Protein AF-A0A7S6MHC9-F1 (afdb_monomer_lite)

Secondary structure (DSSP, 8-state):
--SHHHHHHGGG--------EEEEEEEEEEEETTSSS-EEEE------BSSHHHHHHHHHHHHT---EE--B-TTSPBPPPEEPSSEEEEEEEEEEEE--

Radius of gyration: 23.11 Å; chains: 1; bounding box: 34×34×78 Å

pLDDT: mean 83.23, std 14.61, range [47.81, 97.62]

Structure (mmCIF, N/CA/C/O backbone):
data_AF-A0A7S6MHC9-F1
#
_entry.id   AF-A0A7S6MHC9-F1
#
loop_
_atom_site.group_PDB
_atom_site.id
_atom_site.type_symbol
_atom_site.label_atom_id
_atom_site.label_alt_id
_atom_site.label_comp_id
_atom_site.label_asym_id
_atom_site.label_entity_id
_atom_site.label_seq_id
_atom_site.pdbx_PDB_ins_code
_atom_site.Cartn_x
_atom_site.Cartn_y
_atom_site.Cartn_z
_atom_site.occupancy
_atom_site.B_iso_or_equiv
_atom_site.auth_seq_id
_atom_site.auth_comp_id
_atom_site.auth_asym_id
_atom_site.auth_atom_id
_atom_site.pdbx_PDB_model_num
ATOM 1 N N . MET A 1 1 ? 8.291 -20.621 59.133 1.00 47.81 1 MET A N 1
ATOM 2 C CA . MET A 1 1 ? 8.585 -19.514 58.189 1.00 47.81 1 MET A CA 1
ATOM 3 C C . MET A 1 1 ? 8.745 -19.941 56.717 1.00 47.81 1 MET A C 1
ATOM 5 O O . MET A 1 1 ? 9.012 -19.091 55.887 1.00 47.81 1 MET A O 1
ATOM 9 N N . LYS A 1 2 ? 8.543 -21.219 56.343 1.00 51.25 2 LYS A N 1
ATOM 10 C CA . LYS A 1 2 ? 8.763 -21.713 54.963 1.00 51.25 2 LYS A CA 1
ATOM 11 C C . LYS A 1 2 ? 7.503 -21.731 54.073 1.00 51.25 2 LYS A C 1
ATOM 13 O O . LYS A 1 2 ? 7.610 -21.935 52.875 1.00 51.25 2 LYS A O 1
ATOM 18 N N . LYS A 1 3 ? 6.312 -21.517 54.657 1.00 52.38 3 LYS A N 1
ATOM 19 C CA . LYS A 1 3 ? 5.007 -21.622 53.968 1.00 52.38 3 LYS A CA 1
ATOM 20 C C . LYS A 1 3 ? 4.486 -20.300 53.379 1.00 52.38 3 LYS A C 1
ATOM 22 O O . LYS A 1 3 ? 3.589 -20.332 52.553 1.00 52.38 3 LYS A O 1
ATOM 27 N N . ILE A 1 4 ? 5.054 -19.157 53.775 1.00 56.09 4 ILE A N 1
ATOM 28 C CA . ILE A 1 4 ? 4.595 -17.825 53.329 1.00 56.09 4 ILE A CA 1
ATOM 29 C C . ILE A 1 4 ? 5.201 -17.448 51.966 1.00 56.09 4 ILE A C 1
ATOM 31 O O . ILE A 1 4 ? 4.579 -16.739 51.186 1.00 56.09 4 ILE A O 1
ATOM 35 N N . VAL A 1 5 ? 6.376 -17.989 51.629 1.00 56.00 5 VAL A N 1
ATOM 36 C CA . VAL A 1 5 ? 7.085 -17.660 50.378 1.00 56.00 5 VAL A CA 1
ATOM 37 C C . VAL A 1 5 ? 6.378 -18.228 49.137 1.00 56.00 5 VAL A C 1
ATOM 39 O O . VAL A 1 5 ? 6.441 -17.634 48.069 1.00 56.00 5 VAL A O 1
ATOM 42 N N . ILE A 1 6 ? 5.644 -19.338 49.271 1.00 56.03 6 ILE A N 1
ATOM 43 C CA . ILE A 1 6 ? 4.980 -20.005 48.135 1.00 56.03 6 ILE A CA 1
ATOM 44 C C . ILE A 1 6 ? 3.696 -19.269 47.711 1.00 56.03 6 ILE A C 1
ATOM 46 O O . ILE A 1 6 ? 3.378 -19.229 46.527 1.00 56.03 6 ILE A O 1
ATOM 50 N N . ALA A 1 7 ? 2.991 -18.624 48.647 1.00 54.34 7 ALA A N 1
ATOM 51 C CA . ALA A 1 7 ? 1.760 -17.886 48.345 1.00 54.34 7 ALA A CA 1
ATOM 52 C C . ALA A 1 7 ? 2.016 -16.581 47.564 1.00 54.34 7 ALA A C 1
ATOM 54 O O . ALA A 1 7 ? 1.165 -16.151 46.791 1.00 54.34 7 ALA A O 1
ATOM 55 N N . LEU A 1 8 ? 3.201 -15.974 47.715 1.00 54.25 8 LEU A N 1
ATOM 56 C CA . LEU A 1 8 ? 3.558 -14.728 47.027 1.00 54.25 8 LEU A CA 1
ATOM 57 C C . LEU A 1 8 ? 3.933 -14.946 45.547 1.00 54.25 8 LEU A C 1
ATOM 59 O O . LEU A 1 8 ? 3.773 -14.044 44.732 1.00 54.25 8 LEU A O 1
ATOM 63 N N . LEU A 1 9 ? 4.378 -16.153 45.181 1.00 54.31 9 LEU A N 1
ATOM 64 C CA . LEU A 1 9 ? 4.735 -16.516 43.801 1.00 54.31 9 LEU A CA 1
ATOM 65 C C . LEU A 1 9 ? 3.511 -16.701 42.887 1.00 54.31 9 LEU A C 1
ATOM 67 O O . LEU A 1 9 ? 3.632 -16.556 41.675 1.00 54.31 9 LEU A O 1
ATOM 71 N N . MET A 1 10 ? 2.327 -16.969 43.451 1.00 54.28 10 MET A N 1
ATOM 72 C CA . MET A 1 10 ? 1.081 -17.116 42.681 1.00 54.28 10 MET A CA 1
ATOM 73 C C . MET A 1 10 ? 0.442 -15.772 42.292 1.00 54.28 10 MET A C 1
ATOM 75 O O . MET A 1 10 ? -0.413 -15.739 41.413 1.00 54.28 10 MET A O 1
ATOM 79 N N . LEU A 1 11 ? 0.871 -14.657 42.897 1.00 54.81 11 LEU A N 1
ATOM 80 C CA . LEU A 1 11 ? 0.362 -13.309 42.596 1.00 54.81 11 LEU A CA 1
ATOM 81 C C . LEU A 1 11 ? 1.007 -12.669 41.354 1.00 54.81 11 LEU A C 1
ATOM 83 O O . LEU A 1 11 ? 0.566 -11.610 40.920 1.00 54.81 11 LEU A O 1
ATOM 87 N N . ILE A 1 12 ? 2.027 -13.308 40.770 1.00 57.53 12 ILE A N 1
ATOM 88 C CA . ILE A 1 12 ? 2.716 -12.838 39.553 1.00 57.53 12 ILE A CA 1
ATOM 89 C C . ILE A 1 12 ? 2.254 -13.622 38.312 1.00 57.53 12 ILE A C 1
ATOM 91 O O . ILE A 1 12 ? 2.836 -13.505 37.237 1.00 57.53 12 ILE A O 1
ATOM 95 N N . ALA A 1 13 ? 1.162 -14.387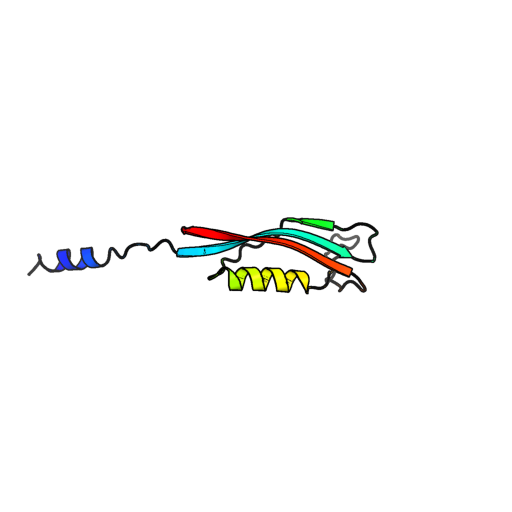 38.416 1.00 56.84 13 ALA A N 1
ATOM 96 C CA . ALA A 1 13 ? 0.395 -14.803 37.246 1.00 56.84 13 ALA A CA 1
ATOM 97 C C . ALA A 1 13 ? -0.409 -13.595 36.735 1.00 56.84 13 ALA A C 1
ATOM 99 O O . ALA A 1 13 ? -1.637 -13.567 36.793 1.00 56.84 13 ALA A O 1
ATOM 100 N N . ALA A 1 14 ? 0.299 -12.547 36.300 1.00 61.31 14 ALA A N 1
ATOM 101 C CA . ALA A 1 14 ? -0.320 -11.472 35.549 1.00 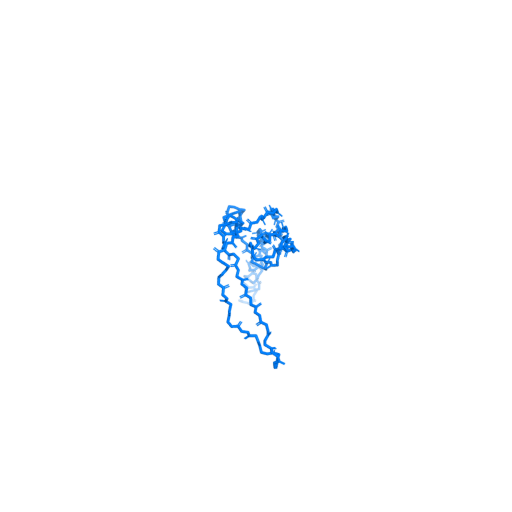61.31 14 ALA A CA 1
ATOM 102 C C . ALA A 1 14 ? -1.000 -12.111 34.330 1.00 61.31 14 ALA A C 1
ATO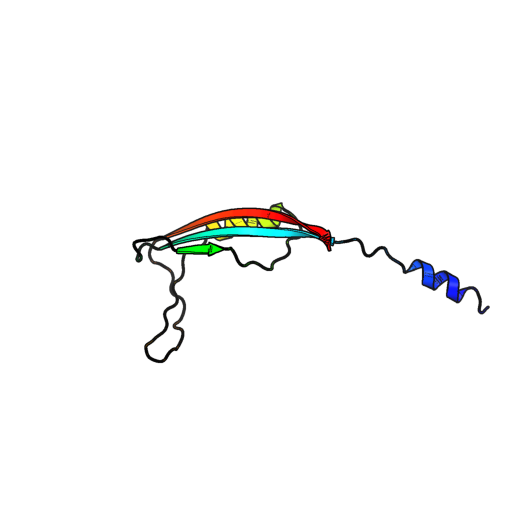M 104 O O . ALA A 1 14 ? -0.374 -12.951 33.671 1.00 61.31 14 ALA A O 1
ATOM 105 N N . PRO A 1 15 ? -2.262 -11.765 34.023 1.00 57.50 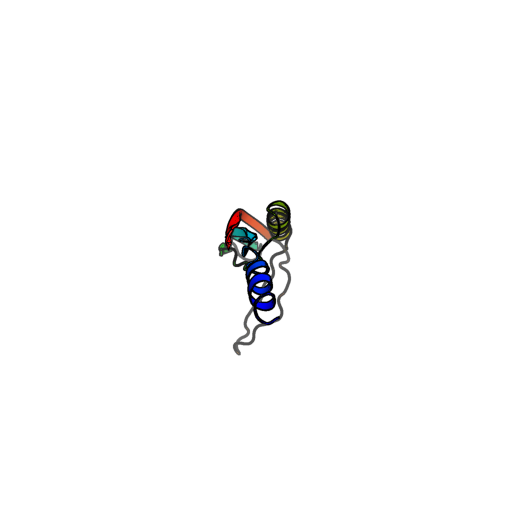15 PRO A N 1
ATOM 106 C CA . PRO A 1 15 ? -2.839 -12.178 32.761 1.00 57.50 15 PRO A CA 1
ATOM 107 C C . PRO A 1 15 ? -1.903 -11.652 31.674 1.00 57.50 15 PRO A C 1
ATOM 109 O O . PRO A 1 15 ? -1.597 -10.458 31.644 1.00 57.50 15 PRO A O 1
ATOM 112 N N . VAL A 1 16 ? -1.412 -12.546 30.814 1.00 59.81 16 VAL A N 1
ATOM 113 C CA . VAL A 1 16 ? -0.873 -12.165 29.508 1.00 59.81 16 VAL A CA 1
ATOM 114 C C . VAL A 1 16 ? -2.059 -11.534 28.791 1.00 59.81 16 VAL A C 1
ATOM 116 O O . VAL A 1 16 ? -2.889 -12.220 28.204 1.00 59.81 16 VAL A O 1
ATOM 119 N N . MET A 1 17 ? -2.249 -10.234 29.018 1.00 59.75 17 MET A N 1
ATOM 120 C CA . MET A 1 17 ? -3.310 -9.458 28.404 1.00 59.75 17 MET A CA 1
ATOM 121 C C . MET A 1 17 ? -2.962 -9.447 26.934 1.00 59.75 17 MET A C 1
ATOM 123 O O . MET A 1 17 ? -1.970 -8.824 26.553 1.00 59.75 17 MET A O 1
ATOM 127 N N . ALA A 1 18 ? -3.733 -10.202 26.159 1.00 65.12 18 ALA A N 1
ATOM 128 C CA . ALA A 1 18 ? -3.531 -10.288 24.735 1.00 65.12 18 ALA A CA 1
ATOM 129 C C . ALA A 1 18 ? -3.510 -8.862 24.173 1.00 65.12 18 ALA A C 1
ATOM 131 O O . ALA A 1 18 ? -4.444 -8.081 24.391 1.00 65.12 18 ALA A O 1
ATOM 132 N N . ALA A 1 19 ? -2.387 -8.474 23.579 1.00 81.44 19 ALA A N 1
ATOM 133 C CA . ALA A 1 19 ? -2.166 -7.089 23.208 1.00 81.44 19 ALA A CA 1
ATOM 134 C C . ALA A 1 19 ? -2.851 -6.853 21.868 1.00 81.44 19 ALA A C 1
ATOM 136 O O . ALA A 1 19 ? -2.408 -7.353 20.835 1.00 81.44 19 ALA A O 1
ATOM 137 N N . ASP A 1 20 ? -3.935 -6.084 21.884 1.00 91.31 20 ASP A N 1
ATOM 138 C CA . ASP A 1 20 ? -4.583 -5.670 20.650 1.00 91.31 20 ASP A CA 1
ATOM 139 C C . ASP A 1 20 ? -3.640 -4.773 19.833 1.00 91.31 20 ASP A C 1
ATOM 141 O O . ASP A 1 20 ? -3.098 -3.782 20.333 1.00 91.31 20 ASP A O 1
ATOM 145 N N . TYR A 1 21 ? -3.481 -5.088 18.552 1.00 94.31 21 TYR A N 1
ATOM 146 C CA . TYR A 1 21 ? -2.751 -4.259 17.598 1.00 94.31 21 TYR A CA 1
ATOM 147 C C . TYR A 1 21 ? -3.494 -4.176 16.270 1.00 94.31 21 TYR A C 1
ATOM 149 O O . TYR A 1 21 ? -4.403 -4.947 15.986 1.00 94.31 21 TYR A O 1
ATOM 157 N N . TRP A 1 22 ? -3.112 -3.216 15.440 1.00 96.19 22 TRP A N 1
ATOM 158 C CA . TRP A 1 22 ? -3.683 -3.032 14.113 1.00 96.19 22 TRP A CA 1
ATOM 159 C C . TRP A 1 22 ? -2.636 -3.350 13.060 1.00 96.19 22 TRP A C 1
ATOM 161 O O . TRP A 1 22 ? -1.485 -2.920 13.175 1.00 96.19 22 TRP A O 1
ATOM 171 N N . LYS A 1 23 ? -3.036 -4.105 12.037 1.00 95.38 23 LYS A N 1
ATOM 172 C CA . LYS A 1 23 ? -2.182 -4.448 10.901 1.00 95.38 23 LYS A CA 1
ATOM 173 C C . LYS A 1 23 ? -2.812 -3.945 9.610 1.00 95.38 23 LYS A C 1
ATOM 175 O O . LYS A 1 23 ? -3.992 -4.175 9.349 1.00 95.38 23 LYS A O 1
ATOM 180 N N . MET A 1 24 ? -2.006 -3.271 8.802 1.00 95.88 24 MET A N 1
ATOM 181 C CA . MET A 1 24 ? -2.407 -2.814 7.478 1.00 95.88 24 MET A CA 1
ATOM 182 C C . MET A 1 24 ? -2.491 -4.007 6.524 1.00 95.88 24 MET A C 1
ATOM 184 O O . MET A 1 24 ? -1.548 -4.791 6.431 1.00 95.88 24 MET A O 1
ATOM 188 N N . THR A 1 25 ? -3.604 -4.134 5.808 1.00 95.00 25 THR A N 1
ATOM 189 C CA . THR A 1 25 ? -3.798 -5.136 4.753 1.00 95.00 25 THR A CA 1
ATOM 190 C C . THR A 1 25 ? -4.417 -4.462 3.542 1.00 95.00 25 THR A C 1
ATOM 192 O O . THR A 1 25 ? -5.390 -3.723 3.668 1.00 95.00 25 THR A O 1
ATOM 195 N N . GLY A 1 26 ? -3.863 -4.700 2.359 1.00 94.50 26 GLY A N 1
ATOM 196 C CA . GLY A 1 26 ? -4.374 -4.089 1.143 1.00 94.50 26 GLY A CA 1
ATOM 197 C C . GLY A 1 26 ? -3.448 -4.248 -0.044 1.00 94.50 26 GLY A C 1
ATOM 198 O O . GLY A 1 26 ? -2.459 -4.983 0.003 1.00 94.50 26 GLY A O 1
ATOM 199 N N . VAL A 1 27 ? -3.772 -3.516 -1.099 1.00 94.69 27 VAL A N 1
ATOM 200 C CA . VAL A 1 27 ? -2.989 -3.429 -2.328 1.00 94.69 27 VAL A CA 1
ATOM 201 C C . VAL A 1 27 ? -2.590 -1.982 -2.583 1.00 94.69 27 VAL A C 1
ATOM 203 O O . VAL A 1 27 ? -3.345 -1.048 -2.305 1.00 94.69 27 VAL A O 1
ATOM 206 N N . MET A 1 28 ? -1.396 -1.799 -3.130 1.00 93.31 28 MET A N 1
ATOM 207 C CA . MET A 1 28 ? -0.947 -0.525 -3.671 1.00 93.31 28 MET A CA 1
ATOM 208 C C . MET A 1 28 ? -0.737 -0.654 -5.175 1.00 93.31 28 MET A C 1
ATOM 210 O O . MET A 1 28 ? -0.307 -1.699 -5.661 1.00 93.31 28 MET A O 1
ATOM 214 N N . ALA A 1 29 ? -1.020 0.418 -5.905 1.00 91.38 29 ALA A N 1
ATOM 215 C CA . ALA A 1 29 ? -0.700 0.547 -7.314 1.00 91.38 29 ALA A CA 1
ATOM 216 C C . ALA A 1 29 ? 0.170 1.784 -7.534 1.00 91.38 29 ALA A C 1
ATOM 218 O O . ALA A 1 29 ? -0.128 2.875 -7.052 1.00 91.38 29 ALA A O 1
ATOM 219 N N . VAL A 1 30 ? 1.255 1.602 -8.271 1.00 89.50 30 VAL A N 1
ATOM 220 C CA . VAL A 1 30 ? 2.220 2.635 -8.615 1.00 89.50 30 VAL A CA 1
ATOM 221 C C . VAL A 1 30 ? 2.007 3.002 -10.076 1.00 89.50 30 VAL A C 1
ATOM 223 O O . VAL A 1 30 ? 2.268 2.202 -10.977 1.00 89.50 30 VAL A O 1
ATOM 226 N N . TYR A 1 31 ? 1.542 4.226 -10.304 1.00 86.38 31 TYR A N 1
ATOM 227 C CA . TYR A 1 31 ? 1.427 4.827 -11.626 1.00 86.38 31 TYR A CA 1
ATOM 228 C C . TYR A 1 31 ? 2.671 5.657 -11.836 1.00 86.38 31 TYR A C 1
ATOM 230 O O . TYR A 1 31 ? 2.872 6.668 -11.173 1.00 86.38 31 TYR A O 1
ATOM 238 N N . SER A 1 32 ? 3.543 5.205 -12.717 1.00 76.81 32 SER A N 1
ATOM 239 C CA . SER A 1 32 ? 4.875 5.766 -12.851 1.00 76.81 32 SER A CA 1
ATOM 240 C C . SER A 1 32 ? 4.997 6.193 -14.308 1.00 76.81 32 SER A C 1
ATOM 242 O O . SER A 1 32 ? 4.931 5.341 -15.188 1.00 76.81 32 SER A O 1
ATOM 244 N N . GLY A 1 33 ? 5.023 7.496 -14.589 1.00 68.50 33 GLY A N 1
ATOM 245 C CA . GLY A 1 33 ? 4.651 8.003 -15.918 1.00 68.50 33 GLY A CA 1
ATOM 246 C C . GLY A 1 33 ? 5.613 7.643 -17.057 1.00 68.50 33 GLY A C 1
ATOM 247 O O . GLY A 1 33 ? 5.321 7.954 -18.205 1.00 68.50 33 GLY A O 1
ATOM 248 N N . GLN A 1 34 ? 6.726 6.963 -16.763 1.00 66.06 34 GLN A N 1
ATOM 249 C CA . GLN A 1 34 ? 7.612 6.347 -17.754 1.00 66.06 34 GLN A CA 1
ATOM 250 C C . GLN A 1 34 ? 7.102 4.984 -18.268 1.00 66.06 34 GLN A C 1
ATOM 252 O O . GLN A 1 34 ? 7.473 4.560 -19.359 1.00 66.06 34 GLN A O 1
ATOM 257 N N . PHE A 1 35 ? 6.246 4.300 -17.506 1.00 65.50 35 PHE A N 1
ATOM 258 C CA . PHE A 1 35 ? 5.680 2.999 -17.852 1.00 65.50 35 PHE A CA 1
ATOM 259 C C . PHE A 1 35 ? 4.184 3.168 -18.131 1.00 65.50 35 PHE A C 1
ATOM 261 O O . PHE A 1 35 ? 3.435 3.654 -17.288 1.00 65.50 35 PHE A O 1
ATOM 268 N N . GLY A 1 36 ? 3.736 2.767 -19.323 1.00 63.56 36 GLY A N 1
ATOM 269 C CA . GLY A 1 36 ? 2.352 2.960 -19.781 1.00 63.56 36 GLY A CA 1
ATOM 270 C C . GLY A 1 36 ? 1.288 2.158 -19.018 1.00 63.56 36 GLY A C 1
ATOM 271 O O . GLY A 1 36 ? 0.116 2.210 -19.375 1.00 63.56 36 GLY A O 1
ATOM 272 N N . SER A 1 37 ? 1.662 1.394 -17.990 1.00 77.19 37 SER A N 1
ATOM 273 C CA . SER A 1 37 ? 0.737 0.600 -17.178 1.00 77.19 37 SER A CA 1
ATOM 274 C C . SER A 1 37 ? 1.106 0.672 -15.695 1.00 77.19 37 SER A C 1
ATOM 276 O O . SER A 1 37 ? 2.295 0.682 -15.366 1.00 77.19 37 SER A O 1
ATOM 278 N N . PRO A 1 38 ? 0.111 0.721 -14.792 1.00 81.56 38 PRO A N 1
ATOM 279 C CA . PRO A 1 38 ? 0.368 0.689 -13.363 1.00 81.56 38 PRO A CA 1
ATOM 280 C C . PRO A 1 38 ? 0.917 -0.668 -12.936 1.00 81.56 38 PRO A C 1
ATOM 282 O O . PRO A 1 38 ? 0.444 -1.715 -13.378 1.00 81.56 38 PRO A O 1
ATOM 285 N N . TYR A 1 39 ? 1.872 -0.644 -12.014 1.00 86.50 39 TYR A N 1
ATOM 286 C CA . TYR A 1 39 ? 2.287 -1.841 -11.296 1.00 86.50 39 TYR A CA 1
ATOM 287 C C . TYR A 1 39 ? 1.509 -1.927 -9.988 1.00 86.50 39 TYR A C 1
ATOM 289 O O . TYR A 1 39 ? 1.537 -0.977 -9.209 1.00 86.50 39 TYR A O 1
ATOM 297 N N . SER A 1 40 ? 0.826 -3.042 -9.729 1.00 89.94 40 SER A N 1
ATOM 298 C CA . SER A 1 40 ? 0.090 -3.246 -8.477 1.00 89.94 40 SER A CA 1
ATOM 299 C C . SER A 1 40 ? 0.601 -4.461 -7.719 1.00 89.94 40 SER A C 1
ATOM 301 O O . SER A 1 40 ? 0.955 -5.471 -8.325 1.00 89.94 40 SER A O 1
ATOM 303 N N . ALA A 1 41 ? 0.658 -4.346 -6.396 1.00 91.62 41 ALA A N 1
ATOM 304 C CA . ALA A 1 41 ? 1.113 -5.408 -5.513 1.00 91.62 41 ALA A CA 1
ATOM 305 C C . ALA A 1 41 ? 0.435 -5.312 -4.136 1.00 91.62 41 ALA A C 1
ATOM 307 O O . ALA A 1 41 ? 0.030 -4.219 -3.720 1.00 91.62 41 ALA A O 1
ATOM 308 N N . PRO A 1 42 ? 0.333 -6.432 -3.400 1.00 93.94 42 PRO A N 1
ATOM 309 C CA . PRO A 1 42 ? -0.023 -6.404 -1.989 1.00 93.94 42 PRO A CA 1
ATOM 310 C C . PRO A 1 42 ? 0.941 -5.525 -1.191 1.00 93.94 42 PRO A C 1
ATOM 312 O O . PRO A 1 42 ? 2.148 -5.512 -1.441 1.00 93.94 42 PRO A O 1
ATOM 315 N N . ILE A 1 43 ? 0.414 -4.815 -0.198 1.00 92.00 43 ILE A N 1
ATOM 316 C CA . ILE A 1 43 ? 1.236 -4.045 0.732 1.00 92.00 43 ILE A CA 1
ATOM 317 C C . ILE A 1 43 ? 1.887 -5.023 1.706 1.00 92.00 43 ILE A C 1
ATOM 319 O O . ILE A 1 43 ? 1.214 -5.630 2.539 1.00 92.00 43 ILE A O 1
ATOM 323 N N . VAL A 1 44 ? 3.208 -5.157 1.618 1.00 90.06 44 VAL A N 1
ATOM 324 C CA . VAL A 1 44 ? 3.995 -5.938 2.574 1.00 90.06 44 VAL A CA 1
ATOM 325 C C . VAL A 1 44 ? 4.432 -5.004 3.701 1.00 90.06 44 VAL A C 1
ATOM 327 O O . VAL A 1 44 ? 5.382 -4.240 3.555 1.00 90.06 44 VAL A O 1
ATOM 330 N N . ASN A 1 45 ? 3.695 -5.028 4.813 1.00 88.19 45 ASN A N 1
ATOM 331 C CA . ASN A 1 45 ? 3.987 -4.227 5.999 1.00 88.19 45 ASN A CA 1
ATOM 332 C C . ASN A 1 45 ? 3.817 -5.070 7.272 1.00 88.19 45 ASN A C 1
ATOM 334 O O . ASN A 1 45 ? 2.711 -5.476 7.630 1.00 88.19 45 ASN A O 1
ATOM 338 N N . GLU A 1 46 ? 4.926 -5.331 7.960 1.00 90.69 46 GLU A N 1
ATOM 339 C CA . GLU A 1 46 ? 4.948 -6.102 9.211 1.00 90.69 46 GLU A CA 1
ATOM 340 C C . GLU A 1 46 ? 4.731 -5.233 10.458 1.00 90.69 46 GLU A C 1
ATOM 342 O O . GLU A 1 46 ? 4.666 -5.744 11.576 1.00 90.69 46 GLU A O 1
ATOM 347 N N . THR A 1 47 ? 4.585 -3.918 10.281 1.00 93.19 47 THR A N 1
ATOM 348 C CA . THR A 1 47 ? 4.400 -2.979 11.388 1.00 93.19 47 THR A CA 1
ATOM 349 C C . THR A 1 47 ? 3.106 -3.279 12.138 1.00 93.19 47 THR A C 1
ATOM 351 O O . THR A 1 47 ? 2.018 -3.318 11.560 1.00 93.19 47 THR A O 1
ATOM 354 N N . ARG A 1 48 ? 3.230 -3.430 13.459 1.00 94.88 48 ARG A N 1
ATOM 355 C CA . ARG A 1 48 ? 2.107 -3.529 14.395 1.00 94.88 48 ARG A CA 1
ATOM 356 C C . ARG A 1 48 ? 1.802 -2.145 14.955 1.00 94.88 48 ARG A C 1
ATOM 358 O O . ARG A 1 48 ? 2.608 -1.568 15.686 1.00 94.88 48 ARG A O 1
ATOM 365 N N . TYR A 1 49 ? 0.643 -1.600 14.612 1.00 95.44 49 TYR A N 1
ATOM 366 C CA . TYR A 1 49 ? 0.233 -0.271 15.053 1.00 95.44 49 TYR A CA 1
ATOM 367 C C . TYR A 1 49 ? -0.527 -0.352 16.376 1.00 95.44 49 TYR A C 1
ATOM 369 O O . TYR A 1 49 ? -1.388 -1.209 16.564 1.00 95.44 49 TYR A O 1
ATOM 377 N N . LYS A 1 50 ? -0.244 0.585 17.286 1.00 94.81 50 LYS A N 1
ATOM 378 C CA . LYS A 1 50 ? -0.900 0.661 18.606 1.00 94.81 50 LYS A CA 1
ATOM 379 C C . LYS A 1 50 ? -2.366 1.105 18.533 1.00 94.81 50 LYS A C 1
ATOM 381 O O . LYS A 1 50 ? -3.093 0.976 19.509 1.00 94.81 50 LYS A O 1
ATOM 386 N N . SER A 1 51 ? -2.789 1.679 17.409 1.00 96.19 51 SER A N 1
ATOM 387 C CA . SER A 1 51 ? -4.163 2.121 17.178 1.00 96.19 51 SER A CA 1
ATOM 388 C C . SER A 1 51 ? -4.487 2.148 15.688 1.00 96.19 51 SER A C 1
ATOM 390 O O . SER A 1 51 ? -3.591 2.311 14.856 1.00 96.19 51 SER A O 1
ATOM 392 N N . GLU A 1 52 ? -5.777 2.046 15.371 1.00 96.38 52 GLU A N 1
ATOM 393 C CA . GLU A 1 52 ? -6.314 2.177 14.013 1.00 96.38 52 GLU A CA 1
ATOM 394 C C . GLU A 1 52 ? -5.876 3.496 13.371 1.00 96.38 52 GLU A C 1
ATOM 396 O O . GLU A 1 52 ? -5.259 3.493 12.315 1.00 96.38 52 GLU A O 1
ATOM 401 N N . LYS A 1 53 ? -6.016 4.614 14.098 1.00 97.62 53 LYS A N 1
ATOM 402 C CA . LYS A 1 53 ? -5.598 5.949 13.642 1.00 97.62 53 LYS A CA 1
ATOM 403 C C . LYS A 1 53 ? -4.135 6.013 13.186 1.00 97.62 53 LYS A C 1
ATOM 405 O O . LYS A 1 53 ? -3.825 6.720 12.232 1.00 97.62 53 LYS A O 1
ATOM 410 N N . LEU A 1 54 ? -3.221 5.334 13.886 1.00 97.19 54 LEU A N 1
ATOM 411 C CA . LEU A 1 54 ? -1.808 5.305 13.489 1.00 97.19 54 LEU A CA 1
ATOM 412 C C . LEU A 1 54 ? -1.592 4.451 12.236 1.00 97.19 54 LEU A C 1
ATOM 414 O O . LEU A 1 54 ? -0.751 4.794 11.408 1.00 97.19 54 LEU A O 1
ATOM 418 N N . CYS A 1 55 ? -2.354 3.369 12.096 1.00 97.19 55 CYS A N 1
ATOM 419 C CA . CYS A 1 55 ? -2.345 2.543 10.898 1.00 97.19 55 CYS A CA 1
ATOM 420 C C . CYS A 1 55 ? -2.917 3.309 9.688 1.00 97.19 55 CYS A C 1
ATOM 422 O O . CYS A 1 55 ? -2.258 3.374 8.652 1.00 97.19 55 CYS A O 1
ATOM 424 N N . ASP A 1 56 ? -4.051 3.999 9.836 1.00 97.44 56 ASP A N 1
ATOM 425 C CA . ASP A 1 56 ? -4.643 4.834 8.780 1.00 97.44 56 ASP A CA 1
ATOM 426 C C . ASP A 1 56 ? -3.730 5.998 8.387 1.00 97.44 56 ASP A C 1
ATOM 428 O O . ASP A 1 56 ? -3.573 6.320 7.208 1.00 97.44 56 ASP A O 1
ATOM 432 N N . ALA A 1 57 ? -3.068 6.623 9.366 1.00 96.88 57 ALA A N 1
ATOM 433 C CA . ALA A 1 57 ? -2.070 7.650 9.094 1.00 96.88 57 ALA A CA 1
ATOM 434 C C . ALA A 1 57 ? -0.919 7.101 8.238 1.00 96.88 57 ALA A C 1
ATOM 436 O O . ALA A 1 57 ? -0.448 7.796 7.338 1.00 96.88 57 ALA A O 1
ATOM 437 N N . ALA A 1 58 ? -0.500 5.854 8.467 1.00 95.88 58 ALA A N 1
ATOM 438 C CA . ALA A 1 58 ? 0.500 5.204 7.630 1.00 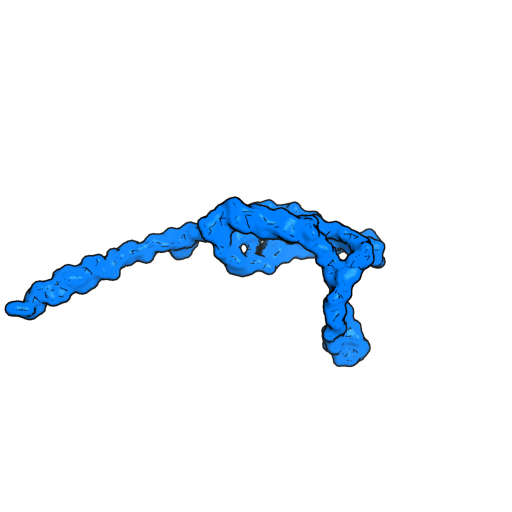95.88 58 ALA A CA 1
ATOM 439 C C . ALA A 1 58 ? -0.026 4.901 6.215 1.00 95.88 58 ALA A C 1
ATOM 441 O O . ALA A 1 58 ? 0.713 5.114 5.256 1.00 95.88 58 ALA A O 1
ATOM 442 N N . ILE A 1 59 ? -1.293 4.489 6.052 1.00 95.56 59 ILE A N 1
ATOM 443 C CA . ILE A 1 59 ? -1.924 4.345 4.722 1.00 95.56 59 ILE A CA 1
ATOM 444 C C . ILE A 1 59 ? -1.852 5.678 3.963 1.00 95.56 59 ILE A C 1
ATOM 446 O O . ILE A 1 59 ? -1.375 5.723 2.828 1.00 95.56 59 ILE A O 1
ATOM 450 N N . ASN A 1 60 ? -2.235 6.778 4.617 1.00 95.25 60 ASN A N 1
ATOM 451 C CA . ASN A 1 60 ? -2.200 8.119 4.028 1.00 95.25 60 ASN A CA 1
ATOM 452 C C . ASN A 1 60 ? -0.776 8.588 3.680 1.00 95.25 60 ASN A C 1
ATOM 454 O O . ASN A 1 60 ? -0.572 9.299 2.696 1.00 95.25 60 ASN A O 1
ATOM 458 N N . GLN A 1 61 ? 0.233 8.192 4.457 1.00 94.56 61 GLN A N 1
ATOM 459 C CA . GLN A 1 61 ? 1.628 8.481 4.114 1.00 94.56 61 GLN A CA 1
ATOM 460 C C . GLN A 1 61 ? 2.064 7.746 2.841 1.00 94.56 61 GLN A C 1
ATOM 462 O O . GLN A 1 61 ? 2.784 8.321 2.024 1.00 94.56 61 GLN A O 1
ATOM 467 N N . ILE A 1 62 ? 1.601 6.509 2.631 1.00 91.69 62 ILE A N 1
ATOM 468 C CA . ILE A 1 62 ? 1.897 5.752 1.408 1.00 91.69 62 ILE A CA 1
ATOM 469 C C . ILE A 1 62 ? 1.254 6.432 0.192 1.00 91.69 62 ILE A C 1
ATOM 471 O O . ILE A 1 62 ? 1.929 6.599 -0.825 1.00 91.69 62 ILE A O 1
ATOM 475 N N . THR A 1 63 ? 0.003 6.896 0.284 1.00 90.00 63 THR A N 1
ATOM 476 C CA . THR A 1 63 ? -0.664 7.594 -0.837 1.00 90.00 63 THR A CA 1
ATOM 477 C C . THR A 1 63 ? 0.005 8.921 -1.202 1.00 90.00 63 THR A C 1
ATOM 479 O O . THR A 1 63 ? -0.094 9.370 -2.338 1.00 90.00 63 THR A O 1
ATOM 482 N N . GLN A 1 64 ? 0.696 9.556 -0.250 1.00 90.31 64 GLN A N 1
ATOM 483 C CA . GLN A 1 64 ? 1.451 10.801 -0.455 1.00 90.31 64 GLN A CA 1
ATOM 484 C C . GLN A 1 64 ? 2.904 10.560 -0.903 1.00 90.31 64 GLN A C 1
ATOM 486 O O . GLN A 1 64 ? 3.661 11.507 -1.135 1.00 90.31 64 GLN A O 1
ATOM 491 N N . SER A 1 65 ? 3.325 9.297 -1.001 1.00 88.94 65 SER A N 1
ATOM 492 C CA . SER A 1 65 ? 4.683 8.942 -1.397 1.00 88.94 65 SER A CA 1
ATOM 493 C C . SER A 1 65 ? 4.906 9.099 -2.904 1.00 88.94 65 SER A C 1
ATOM 495 O O . SER A 1 65 ? 3.974 9.125 -3.706 1.00 88.94 65 SER A O 1
ATOM 497 N N . HIS A 1 66 ? 6.178 9.213 -3.291 1.00 86.38 66 HIS A N 1
ATOM 498 C CA . HIS A 1 66 ? 6.576 9.307 -4.693 1.00 86.38 66 HIS A CA 1
ATOM 499 C C . HIS A 1 66 ? 7.163 7.972 -5.158 1.00 86.38 66 HIS A C 1
ATOM 501 O O . HIS A 1 66 ? 8.008 7.413 -4.446 1.00 86.38 66 HIS A O 1
ATOM 507 N N . PRO A 1 67 ? 6.794 7.484 -6.356 1.00 84.31 67 PRO A N 1
ATOM 508 C CA . PRO A 1 67 ? 7.395 6.288 -6.922 1.00 84.31 67 PRO A CA 1
ATOM 509 C C . PRO A 1 67 ? 8.917 6.424 -7.029 1.00 84.31 67 PRO A C 1
ATOM 511 O O . PRO A 1 67 ? 9.447 7.480 -7.392 1.00 84.31 67 PRO A O 1
ATOM 514 N N . ARG A 1 68 ? 9.628 5.339 -6.728 1.00 85.44 68 ARG A N 1
ATOM 515 C CA . ARG A 1 68 ? 11.071 5.227 -6.950 1.00 85.44 68 ARG A CA 1
ATOM 516 C C . ARG A 1 68 ? 11.346 4.041 -7.855 1.00 85.44 68 ARG A C 1
ATOM 518 O O . ARG A 1 68 ? 10.706 3.002 -7.722 1.00 85.44 68 ARG A O 1
ATOM 525 N N . TYR A 1 69 ? 12.328 4.195 -8.726 1.00 80.50 69 TYR A N 1
ATOM 526 C CA . TYR A 1 69 ? 12.818 3.136 -9.590 1.00 80.50 69 TYR A CA 1
ATOM 527 C C . TYR A 1 69 ? 14.173 2.676 -9.097 1.00 80.50 69 TYR A C 1
ATOM 529 O O . TYR A 1 69 ? 15.050 3.498 -8.844 1.00 80.50 69 TYR A O 1
ATOM 537 N N . THR A 1 70 ? 14.353 1.368 -9.010 1.00 85.75 70 THR A N 1
ATOM 538 C CA . THR A 1 70 ? 15.677 0.757 -8.992 1.00 85.75 70 THR A CA 1
ATOM 539 C C . THR A 1 70 ? 15.825 -0.054 -10.269 1.00 85.75 70 THR A C 1
ATOM 541 O O . THR A 1 70 ? 14.852 -0.613 -10.777 1.00 85.75 70 THR A O 1
ATOM 544 N N . SER A 1 71 ? 17.028 -0.066 -10.817 1.00 84.44 71 SER A N 1
ATOM 545 C CA . SER A 1 71 ? 17.383 -0.838 -11.999 1.00 84.44 71 SER A CA 1
ATOM 546 C C . SER A 1 71 ? 18.560 -1.738 -11.660 1.00 84.44 71 SER A C 1
ATOM 548 O O . SER A 1 71 ? 19.324 -1.457 -10.740 1.00 84.44 71 SER A O 1
ATOM 550 N N . ILE A 1 72 ? 18.697 -2.837 -12.389 1.00 91.44 72 ILE A N 1
ATOM 551 C CA . ILE A 1 72 ? 19.836 -3.745 -12.275 1.00 91.44 72 ILE A CA 1
ATOM 552 C C . ILE A 1 72 ? 20.673 -3.566 -13.543 1.00 91.44 72 ILE A C 1
ATOM 554 O O . ILE A 1 72 ? 20.115 -3.528 -14.641 1.00 91.44 72 ILE A O 1
ATOM 558 N N . ASN A 1 73 ? 21.987 -3.384 -13.398 1.00 90.00 73 ASN A N 1
ATOM 559 C CA . ASN A 1 73 ? 22.887 -3.260 -14.546 1.00 90.00 73 ASN A CA 1
ATOM 560 C C . ASN A 1 73 ? 23.173 -4.635 -15.193 1.00 90.00 73 ASN A C 1
ATOM 562 O O . ASN A 1 73 ? 22.726 -5.678 -14.716 1.00 90.00 73 ASN A O 1
ATOM 566 N N . SER A 1 74 ? 23.956 -4.654 -16.273 1.00 92.31 74 SER A N 1
ATOM 567 C CA . SER A 1 74 ? 24.329 -5.886 -16.988 1.00 92.31 74 SER A CA 1
ATOM 568 C C . SER A 1 74 ? 25.132 -6.898 -16.159 1.00 92.31 74 SER A C 1
ATOM 570 O O . SER A 1 74 ? 25.236 -8.053 -16.552 1.00 92.31 74 SER A O 1
ATOM 572 N N . GLU A 1 75 ? 25.697 -6.483 -15.026 1.00 93.50 75 GLU A N 1
ATOM 573 C CA . GLU A 1 75 ? 26.499 -7.316 -14.120 1.00 93.50 75 GLU A CA 1
ATOM 574 C C . GLU A 1 75 ? 25.667 -7.874 -12.952 1.00 93.50 75 GLU A C 1
ATOM 576 O O . GLU A 1 75 ? 26.200 -8.543 -12.070 1.00 93.50 75 GLU A O 1
ATOM 581 N N . GLY A 1 76 ? 24.357 -7.599 -12.920 1.00 91.94 76 GLY A N 1
ATOM 582 C CA . GLY A 1 76 ? 23.476 -8.028 -11.833 1.00 91.94 76 GLY A CA 1
ATOM 583 C C . GLY A 1 76 ? 23.519 -7.123 -10.597 1.00 91.94 76 GLY A C 1
ATOM 584 O O . GLY A 1 76 ? 22.935 -7.466 -9.569 1.00 91.94 76 GLY A O 1
ATOM 585 N N . VAL A 1 77 ? 24.171 -5.959 -10.673 1.00 93.94 77 VAL A N 1
ATOM 586 C CA . VAL A 1 77 ? 24.273 -5.010 -9.558 1.00 93.94 77 VAL A CA 1
ATOM 587 C C . VAL A 1 77 ? 23.046 -4.102 -9.520 1.00 93.94 77 VAL A C 1
ATOM 589 O O . VAL A 1 77 ? 22.702 -3.455 -10.511 1.00 93.94 77 VAL A O 1
ATOM 592 N N . MET A 1 78 ? 22.405 -4.022 -8.350 1.00 92.50 78 MET A N 1
ATOM 593 C CA . MET A 1 78 ? 21.307 -3.090 -8.094 1.00 92.50 78 MET A CA 1
ATOM 594 C C . MET A 1 78 ? 21.831 -1.652 -8.038 1.00 92.50 78 MET A C 1
ATOM 596 O O . MET A 1 78 ? 22.657 -1.304 -7.193 1.00 92.50 78 MET A O 1
ATOM 600 N N . LEU A 1 79 ? 21.331 -0.808 -8.933 1.00 88.06 79 LEU A N 1
ATOM 601 C CA . LEU A 1 79 ? 21.661 0.607 -8.996 1.00 88.06 79 LEU A CA 1
ATOM 602 C C . LEU A 1 79 ? 20.845 1.409 -7.965 1.00 88.06 79 LEU A C 1
ATOM 604 O O . LEU A 1 79 ? 19.720 1.020 -7.614 1.00 88.06 79 LEU A O 1
ATOM 608 N N . PRO A 1 80 ? 21.377 2.551 -7.484 1.00 88.62 80 PRO A N 1
ATOM 609 C CA . PRO A 1 80 ? 20.688 3.395 -6.517 1.00 88.62 80 PRO A CA 1
ATOM 610 C C . PRO A 1 80 ? 19.287 3.784 -6.984 1.00 88.62 80 PRO A C 1
ATOM 612 O O . PRO A 1 80 ? 19.067 4.125 -8.146 1.00 88.62 80 PRO A O 1
ATOM 615 N N . ALA A 1 81 ? 18.333 3.775 -6.055 1.00 87.00 81 ALA A N 1
ATOM 616 C CA . ALA A 1 81 ? 16.958 4.093 -6.392 1.00 87.00 81 ALA A CA 1
ATOM 617 C C . ALA A 1 81 ? 16.789 5.583 -6.746 1.00 87.00 81 ALA A C 1
ATOM 619 O O . ALA A 1 81 ? 17.015 6.455 -5.898 1.00 87.00 81 ALA A O 1
ATOM 620 N N . SER A 1 82 ? 16.311 5.869 -7.955 1.00 81.25 82 SER A N 1
ATOM 621 C CA . SER A 1 82 ? 15.982 7.215 -8.432 1.00 81.25 82 SER A CA 1
ATOM 622 C C . SER A 1 82 ? 14.503 7.536 -8.205 1.00 81.25 82 SER A C 1
ATOM 624 O O . SER A 1 82 ? 13.660 6.639 -8.206 1.00 81.25 82 SER A O 1
ATOM 626 N N . LYS A 1 83 ? 14.165 8.810 -7.987 1.00 80.12 83 LYS A N 1
ATOM 627 C CA . LYS A 1 83 ? 12.761 9.248 -7.922 1.00 80.12 83 LYS A CA 1
ATOM 628 C C . LYS A 1 83 ? 12.174 9.263 -9.331 1.00 80.12 83 LYS A C 1
ATOM 630 O O . LYS A 1 83 ? 12.833 9.717 -10.263 1.00 80.12 83 LYS A O 1
ATOM 635 N N . ALA A 1 84 ? 10.933 8.812 -9.476 1.00 79.19 84 ALA A N 1
ATOM 636 C CA . ALA A 1 84 ? 10.207 8.998 -10.720 1.00 79.19 84 ALA A CA 1
ATOM 637 C C . ALA A 1 84 ? 9.977 10.491 -10.983 1.00 79.19 84 ALA A C 1
ATOM 639 O O . ALA A 1 84 ? 9.618 11.234 -10.069 1.00 79.19 84 ALA A O 1
ATOM 640 N N . THR A 1 85 ? 10.177 10.931 -12.228 1.00 76.75 85 THR A N 1
ATOM 641 C CA . THR A 1 85 ? 9.932 12.324 -12.639 1.00 76.75 85 THR A CA 1
ATOM 642 C C . THR A 1 85 ? 8.447 12.685 -12.557 1.00 76.75 85 THR A C 1
ATOM 644 O O . THR A 1 85 ? 8.097 13.833 -12.304 1.00 76.75 85 THR A O 1
ATOM 647 N N . ASN A 1 86 ? 7.569 11.702 -12.752 1.00 76.75 86 ASN A N 1
ATOM 648 C CA . ASN A 1 86 ? 6.122 11.823 -12.662 1.00 76.75 86 ASN A CA 1
ATOM 649 C C . ASN A 1 86 ? 5.503 10.514 -12.146 1.00 76.75 86 ASN A C 1
ATOM 651 O O . ASN A 1 86 ? 6.067 9.427 -12.295 1.00 76.75 86 ASN A O 1
ATOM 655 N N . GLY A 1 87 ? 4.319 10.612 -11.549 1.00 83.44 87 GLY A N 1
ATOM 656 C CA . GLY A 1 87 ? 3.590 9.451 -11.058 1.00 83.44 87 GLY A CA 1
ATOM 657 C C . GLY A 1 87 ? 2.896 9.684 -9.726 1.00 83.44 87 GLY A C 1
ATOM 658 O O . GLY A 1 87 ? 3.115 10.698 -9.068 1.00 83.44 87 GLY A O 1
ATOM 659 N N . TRP A 1 88 ? 2.053 8.735 -9.341 1.00 86.88 88 TRP A N 1
ATOM 660 C CA . TRP A 1 88 ? 1.284 8.760 -8.102 1.00 86.88 88 TRP A CA 1
ATOM 661 C C . TRP A 1 88 ? 1.054 7.336 -7.588 1.00 86.88 88 TRP A C 1
ATOM 663 O O . TRP A 1 88 ? 1.172 6.357 -8.332 1.00 86.88 88 TRP A O 1
ATOM 673 N N . VAL A 1 89 ? 0.758 7.222 -6.295 1.00 90.56 89 VAL A N 1
ATOM 674 C CA . VAL A 1 89 ? 0.505 5.945 -5.626 1.00 90.56 89 VAL A CA 1
ATOM 675 C C . VAL A 1 89 ? -0.968 5.871 -5.242 1.00 90.56 89 VAL A C 1
ATOM 677 O O . VAL A 1 89 ? -1.472 6.713 -4.504 1.00 90.56 89 VAL A O 1
ATOM 680 N N . ALA A 1 90 ? -1.656 4.849 -5.741 1.00 91.00 90 ALA A N 1
ATOM 681 C CA . ALA A 1 90 ? -2.994 4.483 -5.299 1.00 91.00 90 ALA A CA 1
ATOM 682 C C . ALA A 1 90 ? -2.883 3.427 -4.202 1.00 91.00 90 ALA A C 1
ATOM 684 O O . ALA A 1 90 ? -2.096 2.488 -4.332 1.00 91.00 90 ALA A O 1
ATOM 685 N N . VAL A 1 91 ? -3.695 3.533 -3.156 1.00 94.00 91 VAL A N 1
ATOM 686 C CA . VAL A 1 91 ? -3.741 2.533 -2.087 1.00 94.00 91 VAL A CA 1
ATOM 687 C C . VAL A 1 91 ? -5.189 2.155 -1.816 1.00 94.00 91 VAL A C 1
ATOM 689 O O . VAL A 1 91 ? -6.025 3.024 -1.590 1.00 94.00 91 VAL A O 1
ATOM 692 N N . ALA A 1 92 ? -5.472 0.855 -1.824 1.00 94.75 92 ALA A N 1
ATOM 693 C CA . ALA A 1 92 ? -6.719 0.276 -1.343 1.00 94.75 92 ALA A CA 1
ATOM 694 C C . ALA A 1 92 ? -6.371 -0.657 -0.181 1.00 94.75 92 ALA A C 1
ATOM 696 O O . ALA A 1 92 ? -5.986 -1.811 -0.385 1.00 94.75 92 ALA A O 1
ATOM 697 N N . ALA A 1 93 ? -6.438 -0.125 1.037 1.00 95.88 93 ALA A N 1
ATOM 698 C CA . ALA A 1 93 ? -6.039 -0.828 2.246 1.00 95.88 93 ALA A CA 1
ATOM 699 C C . ALA A 1 93 ? -6.999 -0.551 3.398 1.00 95.88 93 ALA A C 1
ATOM 701 O O . ALA A 1 93 ? -7.693 0.463 3.419 1.00 95.88 93 ALA A O 1
ATOM 702 N N . ALA A 1 94 ? -7.000 -1.471 4.352 1.00 95.94 94 ALA A N 1
ATOM 703 C CA . ALA A 1 94 ? -7.721 -1.367 5.603 1.00 95.94 94 ALA A CA 1
ATOM 704 C C . ALA A 1 94 ? -6.797 -1.745 6.760 1.00 95.94 94 ALA A C 1
ATOM 706 O O . ALA A 1 94 ? -5.858 -2.538 6.615 1.00 95.94 94 ALA A O 1
ATOM 707 N N . CYS A 1 95 ? -7.093 -1.188 7.924 1.00 96.50 95 CYS A N 1
ATOM 708 C CA . CYS A 1 95 ? -6.459 -1.561 9.171 1.00 96.50 95 CYS A CA 1
ATOM 709 C C . CYS A 1 95 ? -7.329 -2.615 9.847 1.00 96.50 95 CYS A C 1
ATOM 711 O O . CYS A 1 95 ? -8.497 -2.377 10.127 1.00 96.50 95 CYS A O 1
ATOM 713 N N . ILE A 1 96 ? -6.767 -3.798 10.0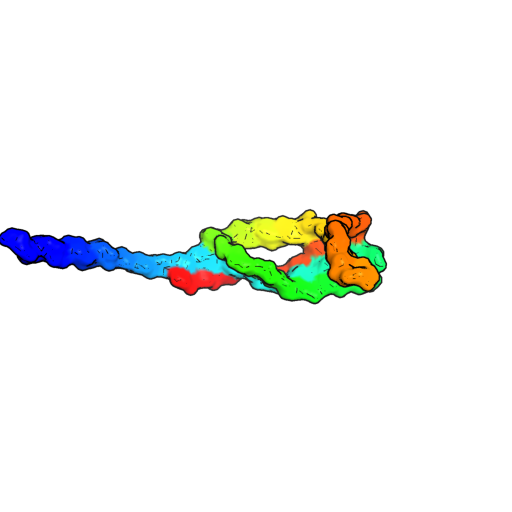89 1.00 95.62 96 ILE A N 1
ATOM 714 C CA . ILE A 1 96 ? -7.487 -4.904 10.722 1.00 95.62 96 ILE A CA 1
ATOM 715 C C . ILE A 1 96 ? -6.933 -5.100 12.126 1.00 95.62 96 ILE A C 1
ATOM 717 O O . ILE A 1 96 ? -5.722 -5.270 12.307 1.00 95.62 96 ILE A O 1
ATOM 721 N N . LYS A 1 97 ? -7.824 -5.086 13.118 1.00 95.88 97 LYS A N 1
ATOM 722 C CA . LYS A 1 97 ? -7.486 -5.392 14.506 1.00 95.88 97 LYS A CA 1
ATOM 723 C C . LYS A 1 97 ? -7.069 -6.859 14.635 1.00 95.88 97 LYS A C 1
ATOM 725 O O . LYS A 1 97 ? -7.711 -7.744 14.076 1.00 95.88 97 LYS A O 1
ATOM 730 N N . GLN A 1 98 ? -5.990 -7.098 15.358 1.00 93.69 98 GLN A N 1
ATOM 731 C CA . GLN A 1 98 ? -5.422 -8.399 15.679 1.00 93.69 98 GLN A CA 1
ATOM 732 C C . GLN A 1 98 ? -5.227 -8.482 17.193 1.00 93.69 98 GLN A C 1
ATOM 734 O O . GLN A 1 98 ? -5.076 -7.454 17.857 1.00 93.69 98 GLN A O 1
ATOM 739 N N . THR A 1 99 ? -5.196 -9.701 17.714 1.00 90.50 99 THR A N 1
ATOM 740 C CA . THR A 1 99 ? -5.018 -9.990 19.138 1.00 90.50 99 THR A CA 1
ATOM 741 C C . THR A 1 99 ? -3.993 -11.117 19.251 1.00 90.50 99 THR A C 1
ATOM 743 O O . THR A 1 99 ? -4.051 -12.071 18.474 1.00 90.50 99 THR A O 1
ATOM 746 N N . GLU A 1 100 ? -3.032 -10.987 20.163 1.00 77.88 100 GLU A N 1
ATOM 747 C CA . GLU A 1 100 ? -1.924 -11.935 20.376 1.00 77.88 100 GLU A CA 1
ATOM 748 C C . GLU A 1 100 ? -1.633 -12.111 21.856 1.00 77.88 100 GLU A C 1
ATOM 750 O O . GLU A 1 100 ? -1.593 -11.071 22.554 1.00 77.88 100 GLU A O 1
#

Sequence (100 aa):
MKKIVIALLMLIAAPVMAADYWKMTGVMAVYSGQFGSPYSAPIVNETRYKSEKLCDAAINQITQSHPRYTSINSEGVMLPASKATNGWVAVAAACIKQTE

Foldseek 3Di:
DPPPVVVVVVVPPDPPFFQKWKDKWWKKWKFFPVDPDIDMDIDDDPDTHNDQVVVVVVQVVQQVDFDWDWDADPVRDIDDIDTRPDITMDIDIGIDMDTD